Protein AF-A0A7S1WVW5-F1 (afdb_monomer_lite)

Organism: Alexandrium catenella (NCBI:txid2925)

InterPro domains:
  IPR001098 DNA-directed DNA polymerase, family A, palm domain [PF00476] (5-132)
  IPR001098 DNA-directed DNA polymerase, family A, palm domain [SM00482] (1-146)
  IPR002298 DNA polymerase A [PR00868] (5-28)
  IPR002298 DNA polymerase A [PR00868] (35-48)
  IPR002298 DNA polymerase A [PR00868] (59-84)
  IPR002298 DNA polymerase A [PR00868] (102-113)
  IPR002298 DNA polymerase A [PTHR10133] (5-119)
  IPR043502 DNA/RNA polymerase superfamily [SSF56672] (5-135)

Radius of gyration: 17.45 Å; chains: 1; bounding box: 57×40×42 Å

Structure (mmCIF, N/CA/C/O backbone):
data_AF-A0A7S1WVW5-F1
#
_entry.id   AF-A0A7S1WVW5-F1
#
loop_
_atom_site.group_PDB
_atom_site.id
_atom_site.type_symbol
_atom_site.label_atom_id
_atom_site.label_alt_id
_atom_site.label_comp_id
_atom_site.label_asym_id
_atom_site.label_entity_id
_atom_site.label_seq_id
_atom_site.pdbx_PDB_ins_code
_atom_site.Cartn_x
_atom_site.Cartn_y
_atom_site.Cartn_z
_atom_site.occupancy
_atom_site.B_iso_or_equiv
_atom_site.auth_seq_id
_atom_site.auth_comp_id
_atom_site.auth_asym_id
_atom_site.auth_atom_id
_atom_site.pdbx_PDB_model_num
ATOM 1 N N . PRO A 1 1 ? -39.227 26.638 -10.393 1.00 60.81 1 PRO A N 1
ATOM 2 C CA . PRO A 1 1 ? -38.066 25.719 -10.456 1.00 60.81 1 PRO A CA 1
ATOM 3 C C . PRO A 1 1 ? -37.741 25.142 -9.068 1.00 60.81 1 PRO A C 1
ATOM 5 O O . PRO A 1 1 ? -37.435 25.893 -8.147 1.00 60.81 1 PRO A O 1
ATOM 8 N N . SER A 1 2 ? -37.884 23.826 -8.896 1.00 63.19 2 SER A N 1
ATOM 9 C CA . SER A 1 2 ? -37.410 23.108 -7.704 1.00 63.19 2 SER A CA 1
ATOM 10 C C . SER A 1 2 ? -35.880 23.181 -7.612 1.00 63.19 2 SER A C 1
ATOM 12 O O . SER A 1 2 ? -35.240 23.154 -8.663 1.00 63.19 2 SER A O 1
ATOM 14 N N . PRO A 1 3 ? -35.281 23.264 -6.409 1.00 70.31 3 PRO A N 1
ATOM 15 C CA . PRO A 1 3 ? -33.831 23.345 -6.276 1.00 70.31 3 PRO A CA 1
ATOM 16 C C . PRO A 1 3 ? -33.176 22.096 -6.870 1.00 70.31 3 PRO A C 1
ATOM 18 O O . PRO A 1 3 ? -33.519 20.966 -6.511 1.00 70.31 3 PRO A O 1
ATOM 21 N N . GLU A 1 4 ? -32.246 22.313 -7.794 1.00 80.19 4 GLU A N 1
ATOM 22 C CA . GLU A 1 4 ? -31.417 21.256 -8.363 1.00 80.19 4 GLU A CA 1
ATOM 23 C C . GLU A 1 4 ? -30.506 20.684 -7.267 1.00 80.19 4 GLU A C 1
ATOM 25 O O . GLU A 1 4 ? -29.978 21.420 -6.429 1.00 80.19 4 GLU A O 1
ATOM 30 N N . ARG A 1 5 ? -30.344 19.356 -7.239 1.00 81.19 5 ARG A N 1
ATOM 31 C CA . ARG A 1 5 ? -29.445 18.672 -6.301 1.00 81.19 5 ARG A CA 1
ATOM 32 C C . ARG A 1 5 ? -28.274 18.061 -7.053 1.00 81.19 5 ARG A C 1
ATOM 34 O O . ARG A 1 5 ? -28.461 17.440 -8.094 1.00 81.19 5 ARG A O 1
ATOM 41 N N . LEU A 1 6 ? -27.085 18.181 -6.472 1.00 82.88 6 LEU A N 1
ATOM 42 C CA . LEU A 1 6 ? -25.890 17.496 -6.950 1.00 82.88 6 LEU A CA 1
ATOM 43 C C . LEU A 1 6 ? -25.888 16.040 -6.471 1.00 82.88 6 LEU A C 1
ATOM 45 O O . LEU A 1 6 ? -26.133 15.765 -5.296 1.00 82.88 6 LEU A O 1
ATOM 49 N N . VAL A 1 7 ? -25.570 15.120 -7.381 1.00 83.88 7 VAL A N 1
ATOM 50 C CA . VAL A 1 7 ? -25.318 13.705 -7.086 1.00 83.88 7 VAL A CA 1
ATOM 51 C C . VAL A 1 7 ? -23.841 13.426 -7.352 1.00 83.88 7 VAL A C 1
ATOM 53 O O . VAL A 1 7 ? -23.341 13.744 -8.429 1.00 83.88 7 VAL A O 1
ATOM 56 N N . LYS A 1 8 ? -23.141 12.837 -6.375 1.00 80.56 8 LYS A N 1
ATOM 57 C CA . LYS A 1 8 ? -21.731 12.435 -6.486 1.00 80.56 8 LYS A CA 1
ATOM 58 C C . LYS A 1 8 ? -21.631 10.912 -6.495 1.00 80.56 8 LYS A C 1
ATOM 60 O O . LYS A 1 8 ? -22.190 10.262 -5.616 1.00 80.56 8 LYS A O 1
ATOM 65 N N . GLY A 1 9 ? -20.910 10.362 -7.466 1.00 79.31 9 GLY A N 1
ATOM 66 C CA . GLY A 1 9 ? -20.535 8.951 -7.510 1.00 79.31 9 GLY A CA 1
ATOM 67 C C . GLY A 1 9 ? -19.016 8.819 -7.542 1.00 79.31 9 GLY A C 1
ATOM 68 O O . GLY A 1 9 ? -18.378 9.381 -8.426 1.00 79.31 9 GLY A O 1
ATOM 69 N N . ASP A 1 10 ? -18.450 8.080 -6.589 1.00 79.12 10 ASP A N 1
ATOM 70 C CA . ASP A 1 10 ? -17.026 7.744 -6.538 1.00 79.12 10 ASP A CA 1
ATOM 71 C C . ASP A 1 10 ? -16.873 6.217 -6.580 1.00 79.12 10 ASP A C 1
ATOM 73 O O . ASP A 1 10 ? -17.553 5.491 -5.847 1.00 79.12 10 ASP A O 1
ATOM 77 N N . PHE A 1 11 ? -15.966 5.710 -7.415 1.00 75.31 11 PHE A N 1
ATOM 78 C CA . PHE A 1 11 ? -15.650 4.285 -7.410 1.00 75.31 11 PHE A CA 1
ATOM 79 C C . PHE A 1 11 ? -14.827 3.936 -6.170 1.00 75.31 11 PHE A C 1
ATOM 81 O O . PHE A 1 11 ? -13.742 4.469 -5.941 1.00 75.31 11 PHE A O 1
ATOM 88 N N . SER A 1 12 ? -15.338 3.009 -5.363 1.00 78.06 12 SER A N 1
ATOM 89 C CA . SER A 1 12 ? -14.658 2.582 -4.141 1.00 78.06 12 SER A CA 1
ATOM 90 C C . SER A 1 12 ? -13.408 1.758 -4.466 1.00 78.06 12 SER A C 1
ATOM 92 O O . SER A 1 12 ? -13.520 0.641 -4.979 1.00 78.06 12 SER A O 1
ATOM 94 N N . GLN A 1 13 ? -12.234 2.291 -4.104 1.00 82.69 13 GLN A N 1
ATOM 95 C CA . GLN A 1 13 ? -10.928 1.612 -4.179 1.00 82.69 13 GLN A CA 1
ATOM 96 C C . GLN A 1 13 ? -10.574 1.121 -5.593 1.00 82.69 13 GLN A C 1
ATOM 98 O O . GLN A 1 13 ? -10.055 0.014 -5.763 1.00 82.69 13 GLN A O 1
ATOM 103 N N . ILE A 1 14 ? -10.890 1.921 -6.615 1.00 87.81 14 ILE A N 1
ATOM 104 C CA . ILE A 1 14 ? -10.748 1.515 -8.017 1.00 87.81 14 ILE A CA 1
ATOM 105 C C . ILE A 1 14 ? -9.309 1.139 -8.380 1.00 87.81 14 ILE A C 1
ATOM 107 O O . ILE A 1 14 ? -9.105 0.166 -9.096 1.00 87.81 14 ILE A O 1
ATOM 111 N N . GLU A 1 15 ? -8.312 1.826 -7.826 1.00 88.62 15 GLU A N 1
ATOM 112 C CA . GLU A 1 15 ? -6.894 1.571 -8.089 1.00 88.62 15 GLU A CA 1
ATOM 113 C C . GLU A 1 15 ? -6.494 0.158 -7.659 1.00 88.62 15 GLU A C 1
ATOM 115 O O . GLU A 1 15 ? -5.821 -0.560 -8.396 1.00 88.62 15 GLU A O 1
ATOM 120 N N . LEU A 1 16 ? -6.960 -0.277 -6.487 1.00 92.19 16 LEU A N 1
ATOM 121 C CA . LEU A 1 16 ? -6.648 -1.600 -5.950 1.00 92.19 16 LEU A CA 1
ATOM 122 C C . LEU A 1 16 ? -7.423 -2.702 -6.680 1.00 92.19 16 LEU A C 1
ATOM 124 O O . LEU A 1 16 ? -6.903 -3.801 -6.854 1.00 92.19 16 LEU A O 1
ATOM 128 N N . ARG A 1 17 ? -8.636 -2.407 -7.161 1.00 93.44 17 ARG A N 1
ATOM 129 C CA . ARG A 1 17 ? -9.406 -3.332 -8.007 1.00 93.44 17 ARG A CA 1
ATOM 130 C C . ARG A 1 17 ? -8.744 -3.531 -9.367 1.00 93.44 17 ARG A C 1
ATOM 132 O O . ARG A 1 17 ? -8.604 -4.665 -9.811 1.00 93.44 17 ARG A O 1
ATOM 139 N N . VAL A 1 18 ? -8.300 -2.445 -10.000 1.00 91.25 18 VAL A N 1
ATOM 140 C CA . VAL A 1 18 ? -7.544 -2.504 -11.259 1.00 91.25 18 VAL A CA 1
ATOM 141 C C . VAL A 1 18 ? -6.240 -3.264 -11.056 1.00 91.25 18 VAL A C 1
ATOM 143 O O . VAL A 1 18 ? -5.901 -4.104 -11.882 1.00 91.25 18 VAL A O 1
ATOM 146 N N . LEU A 1 19 ? -5.539 -3.026 -9.946 1.00 92.38 19 LEU A N 1
ATOM 147 C CA . LEU A 1 19 ? -4.334 -3.773 -9.612 1.00 92.38 19 LEU A CA 1
ATOM 148 C C . LEU A 1 19 ? -4.610 -5.273 -9.473 1.00 92.38 19 LEU A C 1
ATOM 150 O O . LEU A 1 19 ? -3.877 -6.069 -10.051 1.00 92.38 19 LEU A O 1
ATOM 154 N N . ALA A 1 20 ? -5.652 -5.663 -8.736 1.00 94.75 20 ALA A N 1
ATOM 155 C CA . ALA A 1 20 ? -6.022 -7.067 -8.566 1.00 94.75 20 ALA A CA 1
ATOM 156 C C . ALA A 1 20 ? -6.260 -7.756 -9.921 1.00 94.75 20 AL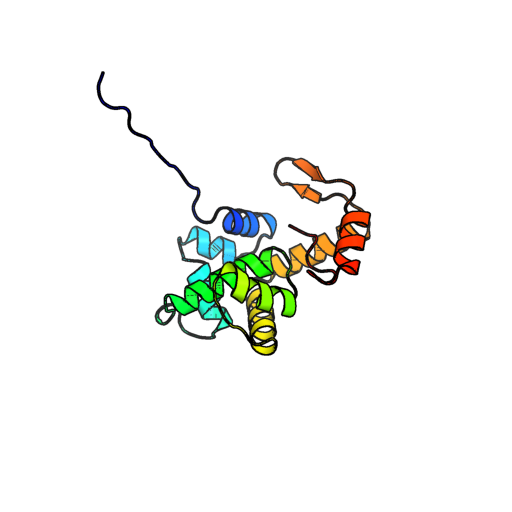A A C 1
ATOM 158 O O . ALA A 1 20 ? -5.815 -8.882 -10.130 1.00 94.75 20 ALA A O 1
ATOM 159 N N . GLU A 1 21 ? -6.905 -7.054 -10.855 1.00 93.19 21 GLU A N 1
ATOM 160 C CA . GLU A 1 21 ? -7.172 -7.558 -12.202 1.00 93.19 21 GLU A CA 1
ATOM 161 C C . GLU A 1 21 ? -5.898 -7.638 -13.060 1.00 93.19 21 GLU A C 1
ATOM 163 O O . GLU A 1 21 ? -5.591 -8.687 -13.616 1.00 93.19 21 GLU A O 1
ATOM 168 N N . VAL A 1 22 ? -5.112 -6.558 -13.126 1.00 91.06 22 VAL A N 1
ATOM 169 C CA . VAL A 1 22 ? -3.889 -6.480 -13.950 1.00 91.06 22 VAL A CA 1
ATOM 170 C C . VAL A 1 22 ? -2.795 -7.430 -13.473 1.00 91.06 22 VAL A C 1
ATOM 172 O O . VAL A 1 22 ? -2.052 -7.981 -14.284 1.00 91.06 22 VAL A O 1
ATOM 175 N N . THR A 1 23 ? -2.667 -7.600 -12.160 1.00 93.50 23 THR A N 1
ATOM 176 C CA . THR A 1 23 ? -1.644 -8.472 -11.567 1.00 93.50 23 THR A CA 1
ATOM 177 C C . THR A 1 23 ? -2.096 -9.923 -11.492 1.00 93.50 23 THR A C 1
ATOM 179 O O . THR A 1 23 ? -1.263 -10.807 -11.305 1.00 93.50 23 THR A O 1
ATOM 182 N N . GLY A 1 24 ? -3.403 -10.173 -11.611 1.00 95.00 24 GLY A N 1
ATOM 183 C CA . GLY A 1 24 ? -3.990 -11.490 -11.412 1.00 95.00 24 GLY A CA 1
ATOM 184 C C . GLY A 1 24 ? -3.846 -12.019 -9.983 1.00 95.00 24 GLY A C 1
ATOM 185 O O . GLY A 1 24 ? -4.002 -13.221 -9.785 1.00 95.00 24 GLY A O 1
ATOM 186 N N . ASP A 1 25 ? -3.541 -11.168 -8.994 1.00 97.88 25 ASP A N 1
ATOM 187 C CA . ASP A 1 25 ? -3.283 -11.607 -7.622 1.00 97.88 25 ASP A CA 1
ATOM 188 C C . ASP A 1 25 ? -4.534 -12.243 -6.994 1.00 97.88 25 ASP A C 1
ATOM 190 O O . ASP A 1 25 ? -5.533 -11.575 -6.713 1.00 97.88 25 ASP A O 1
ATOM 194 N N . GLU A 1 26 ? -4.488 -13.560 -6.786 1.00 97.38 26 GLU A N 1
ATOM 195 C CA . GLU A 1 26 ? -5.643 -14.351 -6.349 1.00 97.38 26 GLU A CA 1
ATOM 196 C C . GLU A 1 26 ? -6.187 -13.895 -4.996 1.00 97.38 26 GLU A C 1
ATOM 198 O O . GLU A 1 26 ? -7.403 -13.896 -4.786 1.00 97.38 26 GLU A O 1
ATOM 203 N N . ARG A 1 27 ? -5.308 -13.456 -4.089 1.00 96.56 27 ARG A N 1
ATOM 204 C CA . ARG A 1 27 ? -5.711 -12.999 -2.762 1.00 96.56 27 ARG A CA 1
ATOM 205 C C . ARG A 1 27 ? -6.442 -11.667 -2.842 1.00 96.56 27 ARG A C 1
ATOM 207 O O . ARG A 1 27 ? -7.509 -11.538 -2.245 1.00 96.56 27 ARG A O 1
ATOM 214 N N . MET A 1 28 ? -5.918 -10.701 -3.599 1.00 96.94 28 MET A N 1
ATOM 215 C CA . MET A 1 28 ? -6.618 -9.431 -3.820 1.00 96.94 28 MET A CA 1
ATOM 216 C C . MET A 1 28 ? -7.968 -9.641 -4.513 1.00 96.94 28 MET A C 1
ATOM 218 O O . MET A 1 28 ? -8.975 -9.074 -4.085 1.00 96.94 28 MET A O 1
ATOM 222 N N . ARG A 1 29 ? -8.011 -10.478 -5.558 1.00 97.06 29 ARG A N 1
ATOM 223 C CA . ARG A 1 29 ? -9.247 -10.784 -6.297 1.00 97.06 29 ARG A CA 1
ATOM 224 C C . ARG A 1 29 ? -10.290 -11.435 -5.393 1.00 97.06 29 ARG A C 1
ATOM 226 O O . ARG A 1 29 ? -11.440 -11.002 -5.395 1.00 97.06 29 ARG A O 1
ATOM 233 N N . SER A 1 30 ? -9.881 -12.411 -4.582 1.00 96.88 30 SER A N 1
ATOM 234 C CA . SER A 1 30 ? -10.767 -13.094 -3.632 1.00 96.88 30 SER A CA 1
ATOM 235 C C . SER A 1 30 ? -11.306 -12.139 -2.569 1.00 96.88 30 SER A C 1
ATOM 237 O O . SER A 1 30 ? -12.511 -12.120 -2.334 1.00 96.88 30 SER A O 1
ATOM 239 N N . ALA A 1 31 ? -10.452 -11.286 -1.995 1.00 95.81 31 ALA A N 1
ATOM 240 C CA . ALA A 1 31 ? -10.872 -10.283 -1.018 1.00 95.81 31 ALA A CA 1
ATOM 241 C C . ALA A 1 31 ? -11.925 -9.327 -1.608 1.00 95.81 31 ALA A C 1
ATOM 243 O O . ALA A 1 31 ? -12.967 -9.091 -0.999 1.00 95.81 31 ALA A O 1
ATOM 244 N N . PHE A 1 32 ? -11.713 -8.828 -2.832 1.00 94.62 32 PHE A N 1
ATOM 245 C CA . PHE A 1 32 ? -12.701 -7.969 -3.488 1.00 94.62 32 PHE A CA 1
ATOM 246 C C . PHE A 1 32 ? -13.992 -8.695 -3.863 1.00 94.62 32 PHE A C 1
ATOM 248 O O . PHE A 1 32 ? -15.059 -8.084 -3.769 1.00 94.62 32 PHE A O 1
ATOM 255 N N . ALA A 1 33 ? -13.915 -9.961 -4.279 1.00 94.75 33 ALA A N 1
ATOM 256 C CA . ALA A 1 33 ? -15.088 -10.778 -4.585 1.00 94.75 33 ALA A CA 1
ATOM 257 C C . ALA A 1 33 ? -15.931 -11.062 -3.330 1.00 94.75 33 ALA A C 1
ATOM 259 O O . ALA A 1 33 ? -17.157 -11.050 -3.401 1.00 94.75 33 ALA A O 1
ATOM 260 N N . ALA A 1 34 ? -15.281 -11.245 -2.179 1.00 96.00 34 ALA A N 1
ATOM 261 C CA . ALA A 1 34 ? -15.925 -11.440 -0.882 1.00 96.00 34 ALA A CA 1
ATOM 262 C C . ALA A 1 34 ? -16.401 -10.130 -0.217 1.00 96.00 34 ALA A C 1
ATOM 264 O O . ALA A 1 34 ? -17.005 -10.167 0.853 1.00 96.00 34 ALA A O 1
ATOM 265 N N . GLY A 1 35 ? -16.148 -8.966 -0.830 1.00 94.38 35 GLY A N 1
ATOM 266 C CA . GLY A 1 35 ? -16.493 -7.664 -0.251 1.00 94.38 35 GLY A CA 1
ATOM 267 C C . GLY A 1 35 ? -15.653 -7.292 0.977 1.00 94.38 35 GLY A C 1
ATOM 268 O O . GLY A 1 35 ? -16.076 -6.466 1.785 1.00 94.38 35 GLY A O 1
ATOM 269 N N . GLU A 1 36 ? -14.475 -7.895 1.132 1.00 94.19 36 GLU A N 1
ATOM 270 C CA . GLU A 1 36 ? -13.574 -7.639 2.250 1.00 94.19 36 GLU A CA 1
ATOM 271 C C . GLU A 1 36 ? -12.856 -6.290 2.123 1.00 94.19 36 GLU A C 1
ATOM 273 O O . GLU A 1 36 ? -12.573 -5.782 1.034 1.00 94.19 36 GLU A O 1
ATOM 278 N N . ASP A 1 37 ? -12.492 -5.715 3.270 1.00 94.81 37 ASP A N 1
ATOM 279 C CA . ASP A 1 37 ? -11.660 -4.518 3.316 1.00 94.81 37 ASP A CA 1
ATOM 280 C C . ASP A 1 37 ? -10.185 -4.882 3.117 1.00 94.81 37 ASP A C 1
ATOM 282 O O . ASP A 1 37 ? -9.494 -5.293 4.056 1.00 94.81 37 ASP A O 1
ATOM 286 N N . LEU A 1 38 ? -9.682 -4.663 1.900 1.00 95.50 38 LEU A N 1
ATOM 287 C CA . LEU A 1 38 ? -8.295 -4.968 1.554 1.00 95.50 38 LEU A CA 1
ATOM 288 C C . LEU A 1 38 ? -7.275 -4.224 2.434 1.00 95.50 38 LEU A C 1
ATOM 290 O O . LEU A 1 38 ? -6.206 -4.760 2.706 1.00 95.50 38 LEU A O 1
ATO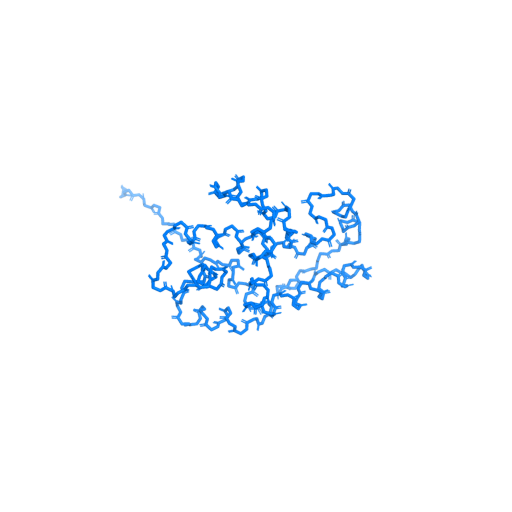M 294 N N . HIS A 1 39 ? -7.574 -3.018 2.935 1.00 96.88 39 HIS A N 1
ATOM 295 C CA . HIS A 1 39 ? -6.656 -2.339 3.861 1.00 96.88 39 HIS A CA 1
ATOM 296 C C . HIS A 1 39 ? -6.604 -3.049 5.210 1.00 96.88 39 HIS A C 1
ATOM 298 O O . HIS A 1 39 ? -5.536 -3.161 5.804 1.00 96.88 39 HIS A O 1
ATOM 304 N N . ARG A 1 40 ? -7.746 -3.546 5.694 1.00 97.25 40 ARG A N 1
ATOM 305 C CA . ARG A 1 40 ? -7.809 -4.311 6.942 1.00 97.25 40 ARG A CA 1
ATOM 306 C C . ARG A 1 40 ? -7.054 -5.633 6.803 1.00 97.25 40 ARG A C 1
ATOM 308 O O . ARG A 1 40 ? -6.281 -5.984 7.688 1.00 97.25 40 ARG A O 1
ATOM 315 N N . LEU A 1 41 ? -7.215 -6.306 5.665 1.00 96.50 41 LEU A N 1
ATOM 316 C CA . LEU A 1 41 ? -6.491 -7.533 5.339 1.00 96.50 41 LEU A CA 1
ATOM 317 C C . LEU A 1 41 ? -4.979 -7.294 5.217 1.00 96.50 41 LEU A C 1
ATOM 319 O O . LEU A 1 41 ? -4.200 -8.046 5.802 1.00 96.50 41 LEU A O 1
ATOM 323 N N . THR A 1 42 ? -4.553 -6.223 4.535 1.00 97.56 42 THR A N 1
ATOM 324 C CA . THR A 1 42 ? -3.135 -5.834 4.493 1.00 97.56 42 THR A CA 1
ATOM 325 C C . THR A 1 42 ? -2.614 -5.548 5.901 1.00 97.56 42 THR A C 1
ATOM 327 O O . THR A 1 42 ? -1.552 -6.046 6.252 1.00 97.56 42 THR A O 1
ATOM 330 N N . ALA A 1 43 ? -3.345 -4.784 6.723 1.00 98.06 43 ALA A N 1
ATOM 331 C CA . ALA A 1 43 ? -2.933 -4.452 8.089 1.00 98.06 43 ALA A CA 1
ATOM 332 C C . ALA A 1 43 ? -2.714 -5.708 8.944 1.00 98.06 43 ALA A C 1
ATOM 334 O O . ALA A 1 43 ? -1.674 -5.846 9.585 1.00 98.06 43 ALA A O 1
ATOM 335 N N . ALA A 1 44 ? -3.669 -6.641 8.903 1.00 97.75 44 ALA A N 1
ATOM 336 C CA . ALA A 1 44 ? -3.579 -7.926 9.587 1.00 97.75 44 ALA A CA 1
ATOM 337 C C . ALA A 1 44 ? -2.319 -8.699 9.168 1.00 97.75 44 ALA A C 1
ATOM 339 O O . ALA A 1 44 ? -1.565 -9.174 10.017 1.00 97.75 44 ALA A O 1
ATOM 340 N N . ALA A 1 45 ? -2.039 -8.756 7.863 1.00 95.81 45 ALA A N 1
ATOM 341 C CA . ALA A 1 45 ? -0.884 -9.469 7.332 1.00 95.81 45 ALA A CA 1
ATOM 342 C C . ALA A 1 45 ? 0.458 -8.805 7.691 1.00 95.81 45 ALA A C 1
ATOM 344 O O . ALA A 1 45 ? 1.386 -9.485 8.129 1.00 95.81 45 ALA A O 1
ATOM 345 N N . ILE A 1 46 ? 0.575 -7.479 7.551 1.00 96.31 46 ILE A N 1
ATOM 346 C CA . ILE A 1 46 ? 1.838 -6.776 7.826 1.00 96.31 46 ILE A CA 1
ATOM 347 C C . ILE A 1 46 ? 2.141 -6.663 9.318 1.00 96.31 46 ILE A C 1
ATOM 349 O O . ILE A 1 46 ? 3.313 -6.566 9.667 1.00 96.31 46 ILE A O 1
ATOM 353 N N . LEU A 1 47 ? 1.133 -6.692 10.193 1.00 96.31 47 LEU A N 1
ATOM 354 C CA . LEU A 1 47 ? 1.319 -6.639 11.647 1.00 96.31 47 LEU A CA 1
ATOM 355 C C . LEU A 1 47 ? 1.328 -8.034 12.289 1.00 96.31 47 LEU A C 1
ATOM 357 O O . LEU A 1 47 ? 1.869 -8.191 13.378 1.00 96.31 47 LEU A O 1
ATOM 361 N N . GLY A 1 48 ? 0.825 -9.059 11.595 1.00 95.62 48 GLY A N 1
ATOM 362 C CA . GLY A 1 48 ? 0.748 -10.426 12.115 1.00 95.62 48 GLY A CA 1
ATOM 363 C C . GLY A 1 48 ? -0.338 -10.597 13.178 1.00 95.62 48 GLY A C 1
ATOM 364 O O . GLY A 1 48 ? -0.145 -11.356 14.122 1.00 95.62 48 GLY A O 1
ATOM 365 N N . LEU A 1 49 ? -1.455 -9.880 13.038 1.00 96.12 49 LEU A N 1
ATOM 366 C CA . LEU A 1 49 ? -2.573 -9.892 13.986 1.00 96.12 49 LEU A CA 1
ATOM 367 C C . LEU A 1 49 ? -3.885 -10.310 13.306 1.00 96.12 49 LEU A C 1
ATOM 369 O O . LEU A 1 49 ? -4.030 -10.119 12.095 1.00 96.12 49 LEU A O 1
ATOM 373 N N . PRO A 1 50 ? -4.856 -10.875 14.045 1.00 95.12 50 PRO A N 1
ATOM 374 C CA . PRO A 1 50 ? -6.157 -11.225 13.487 1.00 95.12 50 PRO A CA 1
ATOM 375 C C . PRO A 1 50 ? -6.876 -10.007 12.899 1.00 95.12 50 PRO A C 1
ATOM 377 O O . PRO A 1 50 ? -6.875 -8.928 13.489 1.00 95.12 50 PRO A O 1
ATOM 380 N N . SER A 1 51 ? -7.593 -10.177 11.782 1.00 91.94 51 SER A N 1
ATOM 381 C CA . SER A 1 51 ? -8.355 -9.082 11.155 1.00 91.94 51 SER A CA 1
ATOM 382 C C . SER A 1 51 ? -9.343 -8.404 12.112 1.00 91.94 51 SER A C 1
ATOM 384 O O . SER A 1 51 ? -9.630 -7.218 11.959 1.00 91.94 51 SER A O 1
ATOM 386 N N . ALA A 1 52 ? -9.860 -9.114 13.118 1.00 94.06 52 ALA A N 1
ATOM 387 C CA . ALA A 1 52 ? -10.734 -8.546 14.144 1.00 94.06 52 ALA A CA 1
ATOM 388 C C . ALA A 1 52 ? -10.028 -7.486 15.016 1.00 94.06 52 ALA A C 1
ATOM 390 O O . ALA A 1 52 ? -10.657 -6.506 15.398 1.00 94.06 52 ALA A O 1
ATOM 391 N N . GLU A 1 53 ? -8.719 -7.615 15.231 1.00 96.88 53 GLU A N 1
ATOM 392 C CA . GLU A 1 53 ? -7.902 -6.736 16.082 1.00 96.88 53 GLU A CA 1
ATOM 393 C C . GLU A 1 53 ? -7.310 -5.534 15.324 1.00 96.88 53 GLU A C 1
ATOM 395 O O . GLU A 1 53 ? -6.623 -4.684 15.891 1.00 96.88 53 GLU A O 1
ATOM 400 N N . VAL A 1 54 ? -7.583 -5.416 14.022 1.00 97.94 54 VAL A N 1
ATOM 401 C CA . VAL A 1 54 ? -7.136 -4.268 13.227 1.00 97.94 54 VAL A CA 1
ATOM 402 C C . VAL A 1 54 ? -7.861 -2.996 13.686 1.00 97.94 54 VAL A C 1
ATOM 404 O O . VAL A 1 54 ? -9.073 -2.839 13.492 1.00 97.94 54 VAL A O 1
ATOM 407 N N . SER A 1 55 ? -7.109 -2.057 14.257 1.00 98.00 55 SER A N 1
ATOM 408 C CA . SER A 1 55 ? -7.603 -0.732 14.622 1.00 98.00 55 SER A CA 1
ATOM 409 C C . SER A 1 55 ? -7.697 0.195 13.402 1.00 98.00 55 SER A C 1
ATOM 411 O O . SER A 1 55 ? -7.311 -0.148 12.277 1.00 98.00 55 SER A O 1
ATOM 413 N N . LYS A 1 56 ? -8.210 1.410 13.614 1.00 97.25 56 LYS A N 1
ATOM 414 C CA . LYS A 1 56 ? -8.260 2.442 12.572 1.00 97.25 56 LYS A CA 1
ATOM 415 C C . LYS A 1 56 ? -6.853 2.901 12.172 1.00 97.25 56 LYS A C 1
ATOM 417 O O . LYS A 1 56 ? -6.607 3.152 10.994 1.00 97.25 56 LYS A O 1
ATOM 422 N N . GLU A 1 57 ? -5.936 2.955 13.127 1.00 97.25 57 GLU A N 1
ATOM 423 C CA . GLU A 1 57 ? -4.531 3.329 12.957 1.00 97.25 57 GLU A CA 1
ATOM 424 C C . GLU A 1 57 ? -3.790 2.253 12.155 1.00 97.25 57 GLU A C 1
ATOM 426 O O . GLU A 1 57 ? -3.132 2.566 11.164 1.00 97.25 57 GLU A O 1
ATOM 431 N N . HIS A 1 58 ? -4.002 0.972 12.483 1.00 97.81 58 HIS A N 1
ATOM 432 C CA . HIS A 1 58 ? -3.482 -0.155 11.699 1.00 97.81 58 HIS A CA 1
ATOM 433 C C . HIS A 1 58 ? -3.969 -0.099 10.244 1.00 97.81 58 HIS A C 1
ATOM 435 O O . HIS A 1 58 ? -3.206 -0.300 9.297 1.00 97.81 58 HIS A O 1
ATOM 441 N N . ARG A 1 59 ? -5.249 0.233 10.049 1.00 97.31 59 ARG A N 1
ATOM 442 C CA . ARG A 1 59 ? -5.824 0.417 8.716 1.00 97.31 59 ARG A CA 1
ATOM 443 C C . ARG A 1 59 ? -5.203 1.607 7.975 1.00 97.31 59 ARG A C 1
ATOM 445 O O . ARG A 1 59 ? -4.993 1.510 6.771 1.00 97.31 59 ARG A O 1
ATOM 452 N N . GLN A 1 60 ? -4.910 2.714 8.658 1.00 96.88 60 GLN A N 1
ATOM 453 C CA . GLN A 1 60 ? -4.255 3.891 8.072 1.00 96.88 60 GLN A CA 1
ATOM 454 C C . GLN A 1 60 ? -2.826 3.566 7.608 1.00 96.88 60 GLN A C 1
ATOM 456 O O . GLN A 1 60 ? -2.476 3.896 6.474 1.00 96.88 60 GLN A O 1
ATOM 461 N N . LEU A 1 61 ? -2.048 2.838 8.418 1.00 97.19 61 LEU A N 1
ATOM 462 C CA . LEU A 1 61 ? -0.748 2.290 8.017 1.00 97.19 61 LEU A CA 1
ATOM 463 C C . LEU A 1 61 ? -0.879 1.447 6.740 1.00 97.19 61 LEU A C 1
ATOM 465 O O . LEU A 1 61 ? -0.148 1.651 5.774 1.00 97.19 61 LEU A O 1
ATOM 469 N N . ALA A 1 62 ? -1.857 0.544 6.685 1.00 97.31 62 ALA A N 1
ATOM 470 C CA . ALA A 1 62 ? -2.076 -0.283 5.503 1.00 97.31 62 ALA A CA 1
ATOM 471 C C . ALA A 1 62 ? -2.508 0.503 4.254 1.00 97.31 62 ALA A C 1
ATOM 473 O O . ALA A 1 62 ? -2.252 0.050 3.138 1.00 97.31 62 ALA A O 1
ATOM 474 N N . LYS A 1 63 ? -3.135 1.680 4.393 1.00 97.06 63 LYS A N 1
ATOM 475 C CA . LYS A 1 63 ? -3.365 2.587 3.253 1.00 97.06 63 LYS A CA 1
ATOM 476 C C . LYS A 1 63 ? -2.038 3.116 2.718 1.00 97.06 63 LYS A C 1
ATOM 478 O O . LYS A 1 63 ? -1.814 3.015 1.515 1.00 97.06 63 LYS A O 1
ATOM 483 N N . ALA A 1 64 ? -1.156 3.596 3.596 1.00 96.44 64 ALA A N 1
ATOM 484 C CA . ALA A 1 64 ? 0.178 4.049 3.207 1.00 96.44 64 ALA A CA 1
ATOM 485 C C . ALA A 1 64 ? 0.977 2.935 2.514 1.00 96.44 64 ALA A C 1
ATOM 487 O O . ALA A 1 64 ? 1.531 3.155 1.442 1.00 96.44 64 ALA A O 1
ATOM 488 N N . VAL A 1 65 ? 0.959 1.722 3.076 1.00 97.06 65 VAL A N 1
ATOM 489 C CA . VAL A 1 65 ? 1.630 0.545 2.503 1.00 97.06 65 VAL A CA 1
ATOM 490 C C . VAL A 1 65 ? 1.042 0.165 1.147 1.00 97.06 65 VAL A C 1
ATOM 492 O O . VAL A 1 65 ? 1.800 0.037 0.188 1.00 97.06 65 VAL A O 1
ATOM 495 N N . ASN A 1 66 ? -0.285 0.025 1.033 1.00 96.00 66 ASN A N 1
ATOM 496 C CA . ASN A 1 66 ? -0.924 -0.317 -0.238 1.00 96.00 66 ASN A CA 1
ATOM 497 C C . ASN A 1 66 ? -0.566 0.720 -1.308 1.00 96.00 66 ASN A C 1
ATOM 499 O O . ASN A 1 66 ? -0.004 0.364 -2.334 1.00 96.00 66 ASN A O 1
ATOM 503 N N . PHE A 1 67 ? -0.826 2.007 -1.078 1.00 93.38 67 PHE A N 1
ATOM 504 C CA . PHE A 1 67 ? -0.607 3.006 -2.125 1.00 93.38 67 PHE A CA 1
ATOM 505 C C . PHE A 1 67 ? 0.878 3.276 -2.394 1.00 93.38 67 PHE A C 1
ATOM 507 O O . PHE A 1 67 ? 1.253 3.442 -3.547 1.00 93.38 67 PHE A O 1
ATOM 514 N N . GLY A 1 68 ? 1.749 3.233 -1.386 1.00 92.31 68 GLY A N 1
ATOM 515 C CA . GLY A 1 68 ? 3.187 3.405 -1.598 1.00 92.31 68 GLY A CA 1
ATOM 516 C C . GLY A 1 68 ? 3.799 2.261 -2.410 1.00 92.31 68 GLY A C 1
ATOM 517 O O . GLY A 1 68 ? 4.510 2.483 -3.392 1.00 92.31 68 GLY A O 1
ATOM 518 N N . LEU A 1 69 ? 3.499 1.014 -2.038 1.00 93.06 69 LEU A N 1
ATOM 519 C CA . LEU A 1 69 ? 4.142 -0.153 -2.646 1.00 93.06 69 LEU A CA 1
ATOM 520 C C . LEU A 1 69 ? 3.542 -0.555 -3.986 1.00 93.06 69 LEU A C 1
ATOM 522 O O . LEU A 1 69 ? 4.276 -1.058 -4.838 1.00 93.06 69 LEU A O 1
ATOM 526 N N . VAL A 1 70 ? 2.251 -0.304 -4.211 1.00 88.19 70 VAL A N 1
ATOM 527 C CA . VAL A 1 70 ? 1.613 -0.524 -5.518 1.00 88.19 70 VAL A CA 1
ATOM 528 C C . VAL A 1 70 ? 2.287 0.306 -6.604 1.00 88.19 70 VAL A C 1
ATOM 530 O O . VAL A 1 70 ? 2.531 -0.208 -7.695 1.00 88.19 70 VAL A O 1
ATOM 533 N N . PHE A 1 71 ? 2.705 1.525 -6.267 1.00 83.06 71 PHE A N 1
ATOM 534 C CA . PHE A 1 71 ? 3.462 2.407 -7.154 1.00 83.06 71 PHE A CA 1
ATOM 535 C C . PHE A 1 71 ? 4.987 2.209 -7.070 1.00 83.06 71 PHE A C 1
ATOM 537 O O . PHE A 1 71 ? 5.764 3.034 -7.540 1.00 83.06 71 PHE A O 1
ATOM 544 N N . GLY A 1 72 ? 5.438 1.087 -6.503 1.00 84.75 72 GLY A N 1
ATOM 545 C CA . GLY A 1 72 ? 6.822 0.630 -6.617 1.00 84.75 72 GLY A CA 1
ATOM 546 C C . GLY A 1 72 ? 7.826 1.338 -5.707 1.00 84.75 72 GLY A C 1
ATOM 547 O O . GLY A 1 72 ? 9.022 1.310 -5.998 1.00 84.75 72 GLY A O 1
ATOM 548 N N . GLN A 1 73 ? 7.391 1.957 -4.607 1.00 87.62 73 GLN A N 1
ATOM 549 C CA . GLN A 1 73 ? 8.323 2.591 -3.674 1.00 87.62 73 GLN A CA 1
ATOM 550 C C . GLN A 1 73 ? 9.307 1.587 -3.043 1.00 87.62 73 GLN A C 1
ATOM 552 O O . GLN A 1 73 ? 8.986 0.431 -2.735 1.00 87.62 73 GLN A O 1
ATOM 557 N N . SER A 1 74 ? 10.536 2.059 -2.821 1.00 92.50 74 SER A N 1
ATOM 558 C CA . SER A 1 74 ? 11.516 1.383 -1.966 1.00 92.50 74 SER A CA 1
ATOM 559 C C . SER A 1 74 ? 11.092 1.480 -0.493 1.00 92.50 74 SER A C 1
ATOM 561 O O . SER A 1 74 ? 10.155 2.201 -0.163 1.00 92.50 74 SER A O 1
ATOM 563 N N . ALA A 1 75 ? 11.782 0.793 0.423 1.00 94.31 75 ALA A N 1
ATOM 564 C CA . ALA A 1 75 ? 11.481 0.918 1.855 1.00 94.31 75 ALA A CA 1
ATOM 565 C C . ALA A 1 75 ? 11.670 2.360 2.371 1.00 94.31 75 ALA A C 1
ATOM 567 O O . ALA A 1 75 ? 10.806 2.873 3.073 1.00 94.31 75 ALA A O 1
ATOM 568 N N . ALA A 1 76 ? 12.743 3.040 1.954 1.00 94.25 76 ALA A N 1
ATOM 569 C CA . ALA A 1 76 ? 12.968 4.446 2.295 1.00 94.25 76 ALA A CA 1
ATOM 570 C C . ALA A 1 76 ? 11.904 5.370 1.672 1.00 94.25 76 ALA A C 1
ATOM 572 O O . ALA A 1 76 ? 11.423 6.296 2.323 1.00 94.25 76 ALA A O 1
ATOM 573 N N . GLY A 1 77 ? 11.490 5.084 0.431 1.00 93.50 77 GLY A N 1
ATOM 574 C CA . GLY A 1 77 ? 10.390 5.799 -0.219 1.00 93.50 77 GLY A CA 1
ATOM 575 C C . GLY A 1 77 ? 9.066 5.618 0.526 1.00 93.50 77 GLY A C 1
ATOM 576 O O . GLY A 1 77 ? 8.374 6.600 0.777 1.00 93.50 77 GLY A O 1
ATOM 577 N N . LEU A 1 78 ? 8.760 4.386 0.946 1.00 95.06 78 LEU A N 1
ATOM 578 C CA . LEU A 1 78 ? 7.572 4.064 1.735 1.00 95.06 78 LEU A CA 1
ATOM 579 C C . LEU A 1 78 ? 7.575 4.794 3.079 1.00 95.06 78 LEU A C 1
ATOM 581 O O . LEU A 1 78 ? 6.556 5.370 3.442 1.00 95.06 78 LEU A O 1
ATOM 585 N N . GLN A 1 79 ? 8.701 4.796 3.793 1.00 96.94 79 GLN A N 1
ATOM 586 C CA . GLN A 1 79 ? 8.854 5.534 5.047 1.00 96.94 79 GLN A CA 1
ATOM 587 C C . GLN A 1 79 ? 8.503 7.018 4.860 1.00 96.94 79 GLN A C 1
ATOM 589 O O . GLN A 1 79 ? 7.646 7.554 5.562 1.00 96.94 79 GLN A O 1
ATOM 594 N N . HIS A 1 80 ? 9.124 7.673 3.876 1.00 95.12 80 HIS A N 1
ATOM 595 C CA . HIS A 1 80 ? 8.874 9.088 3.611 1.00 95.12 80 HIS A CA 1
ATOM 596 C C . HIS A 1 80 ? 7.416 9.348 3.200 1.00 95.12 80 HIS A C 1
ATOM 598 O O . HIS A 1 80 ? 6.774 10.272 3.700 1.00 95.12 80 HIS A O 1
ATOM 604 N N . TYR A 1 81 ? 6.871 8.509 2.318 1.00 93.19 81 TYR A N 1
ATOM 605 C CA . TYR A 1 81 ? 5.502 8.623 1.823 1.00 93.19 81 TYR A CA 1
ATOM 606 C C . TYR A 1 81 ? 4.452 8.421 2.920 1.00 93.19 81 TYR A C 1
ATOM 608 O O . TYR A 1 81 ? 3.476 9.173 2.978 1.00 93.19 81 TYR A O 1
ATOM 616 N N . ALA A 1 82 ? 4.653 7.436 3.800 1.00 96.44 82 ALA A N 1
ATOM 617 C CA . ALA A 1 82 ? 3.762 7.150 4.917 1.00 96.44 82 ALA A CA 1
ATOM 618 C C . ALA A 1 82 ? 3.633 8.362 5.847 1.00 96.44 82 ALA A C 1
ATOM 620 O O . ALA A 1 82 ? 2.513 8.767 6.176 1.00 96.44 82 ALA A O 1
ATOM 621 N N . GLN A 1 83 ? 4.755 9.010 6.164 1.00 96.81 83 GLN A N 1
ATOM 622 C CA . GLN A 1 83 ? 4.747 10.216 6.978 1.00 96.81 83 GLN A CA 1
ATOM 623 C C . GLN A 1 83 ? 4.100 11.392 6.237 1.00 96.81 83 GLN A C 1
ATOM 625 O O . GLN A 1 83 ? 3.174 12.014 6.754 1.00 96.81 83 GLN A O 1
ATOM 630 N N . ALA A 1 84 ? 4.538 11.677 5.008 1.00 95.25 84 ALA A N 1
ATOM 631 C CA . ALA A 1 84 ? 4.102 12.860 4.266 1.00 95.25 84 ALA A CA 1
ATOM 632 C C . ALA A 1 84 ? 2.619 12.823 3.855 1.00 95.25 84 ALA A C 1
ATOM 634 O O . ALA A 1 84 ? 1.955 13.857 3.857 1.00 95.25 84 ALA A O 1
ATOM 635 N N . SER A 1 85 ? 2.094 11.648 3.493 1.00 93.94 85 SER A N 1
ATOM 636 C CA . SER A 1 85 ? 0.734 11.513 2.942 1.00 93.94 85 SER A CA 1
ATOM 637 C C . SER A 1 85 ? -0.297 11.012 3.952 1.00 93.94 85 SER A C 1
ATOM 639 O O . SER A 1 85 ? -1.490 11.261 3.777 1.00 93.94 85 SER A O 1
ATOM 641 N N . TYR A 1 86 ? 0.133 10.292 4.993 1.00 94.44 86 TYR A N 1
ATOM 642 C CA . TYR A 1 86 ? -0.778 9.654 5.951 1.00 94.44 86 TYR A CA 1
ATOM 643 C C . TYR A 1 86 ? -0.495 10.010 7.411 1.00 94.44 86 TYR A C 1
ATOM 645 O O . TYR A 1 86 ? -1.309 9.627 8.255 1.00 94.44 86 TYR A O 1
ATOM 653 N N . GLY A 1 87 ? 0.596 10.730 7.705 1.00 96.44 87 GLY A N 1
ATOM 654 C CA . GLY A 1 87 ? 1.025 11.041 9.072 1.00 96.44 87 GLY A CA 1
ATOM 655 C C . GLY A 1 87 ? 1.427 9.800 9.869 1.00 96.44 87 GLY A C 1
ATOM 656 O O . GLY A 1 87 ? 1.235 9.771 11.081 1.00 96.44 87 GLY A O 1
ATOM 657 N N . VAL A 1 88 ? 1.888 8.751 9.182 1.00 97.12 88 VAL A N 1
ATOM 658 C CA . VAL A 1 88 ? 2.289 7.482 9.795 1.00 97.12 88 VAL A CA 1
ATOM 659 C C . VAL A 1 88 ? 3.806 7.439 9.877 1.00 97.12 88 VAL A C 1
ATOM 661 O O . VAL A 1 88 ? 4.474 7.371 8.844 1.00 97.12 88 VAL A O 1
ATOM 664 N N . ASP A 1 89 ? 4.321 7.436 11.103 1.00 96.44 89 ASP A N 1
ATOM 665 C CA . ASP A 1 89 ? 5.748 7.284 11.352 1.00 96.44 89 ASP A CA 1
ATOM 666 C C . ASP A 1 89 ? 6.140 5.807 11.237 1.00 96.44 89 ASP A C 1
ATOM 668 O O . ASP A 1 89 ? 5.489 4.922 11.797 1.00 96.44 89 ASP A O 1
ATOM 672 N N . LEU A 1 90 ? 7.186 5.551 10.462 1.00 95.12 90 LEU A N 1
ATOM 673 C CA . LEU A 1 90 ? 7.785 4.240 10.269 1.00 95.12 90 LEU A CA 1
ATOM 674 C C . LEU A 1 90 ? 9.292 4.422 10.351 1.00 95.12 90 LEU A C 1
ATOM 676 O O . LEU A 1 90 ? 9.869 5.239 9.631 1.00 95.12 90 LEU A O 1
ATOM 680 N N . SER A 1 91 ? 9.960 3.606 11.153 1.00 97.75 91 SER A N 1
ATOM 681 C CA . SER A 1 91 ? 11.394 3.409 10.987 1.00 97.75 91 SER A CA 1
ATOM 682 C C . SER A 1 91 ? 11.683 2.738 9.639 1.00 97.75 91 SER A C 1
ATOM 684 O O . SER A 1 91 ? 10.830 2.079 9.032 1.00 97.75 91 SER A O 1
ATOM 686 N N . LEU A 1 92 ? 12.920 2.876 9.157 1.00 97.25 92 LEU A N 1
ATOM 687 C CA . LEU A 1 92 ? 13.337 2.224 7.917 1.00 97.25 92 LEU A CA 1
ATOM 688 C C . LEU A 1 92 ? 13.193 0.694 8.004 1.00 97.25 92 LEU A C 1
ATOM 690 O O . LEU A 1 92 ? 12.779 0.061 7.032 1.00 97.25 92 LEU A O 1
ATOM 694 N N . ASP A 1 93 ? 13.488 0.109 9.166 1.00 97.94 93 ASP A N 1
ATOM 695 C CA . ASP A 1 93 ? 13.364 -1.330 9.404 1.00 97.94 93 ASP A CA 1
ATOM 696 C C . ASP A 1 93 ? 11.901 -1.783 9.368 1.00 97.94 93 ASP A C 1
ATOM 698 O O . ASP A 1 93 ? 11.574 -2.773 8.708 1.00 97.94 93 ASP A O 1
ATOM 702 N N . GLU A 1 94 ? 10.987 -1.029 9.984 1.00 97.69 94 GLU A N 1
ATOM 703 C CA . GLU A 1 94 ? 9.549 -1.308 9.900 1.00 97.69 94 GLU A CA 1
ATOM 704 C C . GLU A 1 94 ? 9.041 -1.198 8.462 1.00 97.69 94 GLU A C 1
ATOM 706 O O . GLU A 1 94 ? 8.295 -2.067 8.007 1.00 97.69 94 GLU A O 1
ATOM 711 N N . ALA A 1 95 ? 9.493 -0.195 7.703 1.00 97.50 95 ALA A N 1
ATOM 712 C CA . ALA A 1 95 ? 9.150 -0.065 6.291 1.00 97.50 95 ALA A CA 1
ATOM 713 C C . ALA A 1 95 ? 9.676 -1.252 5.459 1.00 97.50 95 ALA A C 1
ATOM 715 O O . ALA A 1 95 ? 8.977 -1.741 4.566 1.00 97.50 95 ALA A O 1
ATOM 716 N N . GLN A 1 96 ? 10.873 -1.774 5.760 1.00 97.69 96 GLN A N 1
ATOM 717 C CA . GLN A 1 96 ? 11.393 -2.988 5.118 1.00 97.69 96 GLN A CA 1
ATOM 718 C C . GLN A 1 96 ? 10.563 -4.229 5.460 1.00 97.69 96 GLN A C 1
ATOM 720 O O . GLN A 1 96 ? 10.247 -5.023 4.568 1.00 97.69 96 GLN A O 1
ATOM 725 N N . VAL A 1 97 ? 10.191 -4.399 6.732 1.00 97.75 97 VAL A N 1
ATOM 726 C CA . VAL A 1 97 ? 9.342 -5.508 7.189 1.00 97.75 97 VAL A CA 1
ATOM 727 C C . VAL A 1 97 ? 7.964 -5.436 6.534 1.00 97.75 97 VAL A C 1
ATOM 729 O O . VAL A 1 97 ? 7.513 -6.436 5.973 1.00 97.75 97 VAL A O 1
ATOM 732 N N . ALA A 1 98 ? 7.326 -4.264 6.540 1.00 97.69 98 ALA A N 1
ATOM 733 C CA . ALA A 1 98 ? 6.031 -4.037 5.909 1.00 97.69 98 ALA A CA 1
ATOM 734 C C . ALA A 1 98 ? 6.085 -4.337 4.408 1.00 97.69 98 ALA A C 1
ATOM 736 O O . ALA A 1 98 ? 5.229 -5.052 3.889 1.00 97.69 98 ALA A O 1
ATOM 737 N N . ARG A 1 99 ? 7.134 -3.870 3.718 1.00 97.19 99 ARG A N 1
ATOM 738 C CA . ARG A 1 99 ? 7.343 -4.147 2.294 1.00 97.19 99 ARG A CA 1
ATOM 739 C C . ARG A 1 99 ? 7.496 -5.634 2.005 1.00 97.19 99 ARG A C 1
ATOM 741 O O . ARG A 1 99 ? 6.890 -6.131 1.060 1.00 97.19 99 ARG A O 1
ATOM 748 N N . ARG A 1 100 ? 8.288 -6.350 2.804 1.00 97.62 100 ARG A N 1
ATOM 749 C CA . ARG A 1 100 ? 8.457 -7.800 2.656 1.00 97.62 100 ARG A CA 1
ATOM 750 C C . ARG A 1 100 ? 7.127 -8.532 2.854 1.00 97.62 100 ARG A C 1
ATOM 752 O O . ARG A 1 100 ? 6.697 -9.237 1.947 1.00 97.62 100 ARG A O 1
ATOM 759 N N . ARG A 1 101 ? 6.444 -8.290 3.980 1.00 98.12 101 ARG A N 1
ATOM 760 C CA . ARG A 1 101 ? 5.154 -8.924 4.302 1.00 98.12 101 ARG A CA 1
ATOM 761 C C . ARG A 1 101 ? 4.080 -8.612 3.261 1.00 98.12 101 ARG A C 1
ATOM 763 O O . ARG A 1 101 ? 3.293 -9.487 2.917 1.00 98.12 101 ARG A O 1
ATOM 770 N N . PHE A 1 102 ? 4.060 -7.397 2.711 1.00 97.88 102 PHE A N 1
ATOM 771 C CA . PHE A 1 102 ? 3.145 -7.024 1.632 1.00 97.88 102 PHE A CA 1
ATOM 772 C C . PHE A 1 102 ? 3.336 -7.900 0.386 1.00 97.88 102 PHE A C 1
ATOM 774 O O . PHE A 1 102 ? 2.369 -8.464 -0.116 1.00 97.88 102 PHE A O 1
ATOM 781 N N . PHE A 1 103 ? 4.572 -8.064 -0.095 1.00 96.88 103 PHE A N 1
ATOM 782 C CA . PHE A 1 103 ? 4.838 -8.873 -1.290 1.00 96.88 103 PHE A CA 1
ATOM 783 C C . PHE A 1 103 ? 4.743 -10.385 -1.044 1.00 96.88 103 PHE A C 1
ATOM 785 O O . PHE A 1 103 ? 4.446 -11.124 -1.977 1.00 96.88 103 PHE A O 1
ATOM 792 N N . GLU A 1 104 ? 4.943 -10.846 0.193 1.00 97.25 104 GLU A N 1
ATOM 793 C CA . GLU A 1 104 ? 4.600 -12.217 0.608 1.00 97.25 104 GLU A CA 1
ATOM 794 C C . GLU A 1 104 ? 3.080 -12.442 0.595 1.00 97.25 104 GLU A C 1
ATOM 796 O O . GLU A 1 104 ? 2.611 -13.515 0.225 1.00 97.25 104 GLU A O 1
ATOM 801 N N . THR A 1 105 ? 2.305 -11.420 0.971 1.00 97.00 105 THR A N 1
ATOM 802 C CA . THR A 1 105 ? 0.836 -11.469 0.987 1.00 97.00 105 THR A CA 1
ATOM 803 C C . THR A 1 105 ? 0.246 -11.419 -0.422 1.00 97.00 105 THR A C 1
ATOM 805 O O . THR A 1 105 ? -0.748 -12.097 -0.680 1.00 97.00 105 THR A O 1
ATOM 808 N N . TYR A 1 106 ? 0.857 -10.638 -1.319 1.00 97.62 106 TYR A N 1
ATOM 809 C CA . TYR A 1 106 ? 0.386 -10.389 -2.685 1.00 97.62 106 TYR A CA 1
ATOM 810 C C . TYR A 1 106 ? 1.472 -10.715 -3.731 1.00 97.62 106 TYR A C 1
ATOM 812 O O . TYR A 1 106 ? 2.068 -9.810 -4.338 1.00 97.62 106 TYR A O 1
ATOM 820 N N . PRO A 1 107 ? 1.788 -12.006 -3.942 1.00 96.81 107 PRO A N 1
ATOM 821 C CA . PRO A 1 107 ? 2.863 -12.422 -4.838 1.00 96.81 107 PRO A CA 1
ATOM 822 C C . PRO A 1 107 ? 2.600 -12.070 -6.312 1.00 96.81 107 PRO A C 1
ATOM 824 O O . PRO A 1 107 ? 3.560 -11.852 -7.059 1.00 96.81 107 PRO A O 1
ATOM 827 N N . GLY A 1 108 ? 1.334 -11.958 -6.737 1.00 96.31 108 GLY A N 1
ATOM 828 C CA . GLY A 1 108 ? 0.974 -11.548 -8.099 1.00 96.31 108 GLY A CA 1
ATOM 829 C C . GLY A 1 108 ? 1.423 -10.117 -8.394 1.00 96.31 108 GLY A C 1
ATOM 830 O O . GLY A 1 108 ? 1.988 -9.837 -9.453 1.00 96.31 108 GLY A O 1
ATOM 831 N N . VAL A 1 109 ?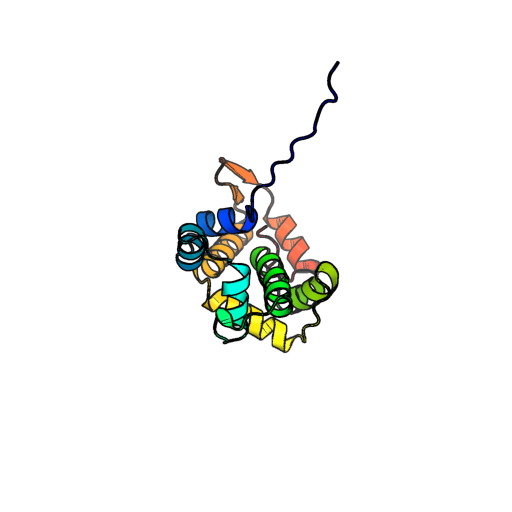 1.301 -9.226 -7.405 1.00 95.00 109 VAL A N 1
ATOM 832 C CA . VAL A 1 109 ? 1.788 -7.841 -7.500 1.00 95.00 109 VAL A CA 1
ATOM 833 C C . VAL A 1 109 ? 3.310 -7.808 -7.650 1.00 95.00 109 VAL A C 1
ATOM 835 O O . VAL A 1 109 ? 3.836 -7.098 -8.511 1.00 95.00 109 VAL A O 1
ATOM 838 N N . ALA A 1 110 ? 4.034 -8.601 -6.853 1.00 92.25 110 ALA A N 1
ATOM 839 C CA . ALA A 1 110 ? 5.495 -8.678 -6.924 1.00 92.25 110 ALA A CA 1
ATOM 840 C C . ALA A 1 110 ? 5.979 -9.177 -8.297 1.00 92.25 110 ALA A C 1
ATOM 842 O O . ALA A 1 110 ? 6.897 -8.598 -8.892 1.00 92.25 110 ALA A O 1
ATOM 843 N N . ALA A 1 111 ? 5.352 -10.241 -8.807 1.00 93.25 111 ALA A N 1
ATOM 844 C CA . ALA A 1 111 ? 5.666 -10.818 -10.107 1.00 93.25 111 ALA A CA 1
ATOM 845 C C . ALA A 1 111 ? 5.405 -9.821 -11.242 1.00 93.25 111 ALA A C 1
ATOM 847 O O . ALA A 1 111 ? 6.282 -9.614 -12.084 1.00 93.25 111 ALA A O 1
ATOM 848 N N . TRP A 1 112 ? 4.248 -9.157 -11.217 1.00 92.50 112 TRP A N 1
ATOM 849 C CA . TRP A 1 112 ? 3.875 -8.159 -12.212 1.00 92.50 112 TRP A CA 1
ATOM 850 C C . TRP A 1 112 ? 4.840 -6.969 -12.232 1.00 92.50 112 TRP A C 1
ATOM 852 O O . TRP A 1 112 ? 5.337 -6.602 -13.297 1.00 92.50 112 TRP A O 1
ATOM 862 N N . GLN A 1 113 ? 5.193 -6.404 -11.070 1.00 89.06 113 GLN A N 1
ATOM 863 C CA . GLN A 1 113 ? 6.146 -5.290 -11.021 1.00 89.06 113 GLN A CA 1
ATOM 864 C C . GLN A 1 113 ? 7.539 -5.692 -11.525 1.00 89.06 113 GLN A C 1
ATOM 866 O O . GLN A 1 113 ? 8.222 -4.890 -12.162 1.00 89.06 113 GLN A O 1
ATOM 871 N N . ARG A 1 114 ? 7.986 -6.925 -11.248 1.00 89.19 114 ARG A N 1
ATOM 872 C CA . ARG A 1 114 ? 9.256 -7.448 -11.775 1.00 89.19 114 ARG A CA 1
ATOM 873 C C . ARG A 1 114 ? 9.227 -7.559 -13.300 1.00 89.19 114 ARG A C 1
ATOM 875 O O . ARG A 1 114 ? 10.208 -7.179 -13.935 1.00 89.19 114 ARG A O 1
ATOM 882 N N . ASP A 1 115 ? 8.126 -8.039 -13.874 1.00 88.25 115 ASP A N 1
ATOM 883 C CA . ASP A 1 115 ? 7.945 -8.089 -15.328 1.00 88.25 115 ASP A CA 1
ATOM 884 C C . ASP A 1 115 ? 7.995 -6.686 -15.947 1.00 88.25 115 ASP A C 1
ATOM 886 O O . ASP A 1 115 ? 8.801 -6.438 -16.845 1.00 88.25 115 ASP A O 1
ATOM 890 N N . GLN A 1 116 ? 7.234 -5.731 -15.399 1.00 83.88 116 GLN A N 1
ATOM 891 C CA . GLN A 1 116 ? 7.220 -4.361 -15.923 1.00 83.88 116 GLN A CA 1
ATOM 892 C C . GLN A 1 116 ? 8.606 -3.705 -15.873 1.00 83.88 116 GLN A C 1
ATOM 894 O O . GLN A 1 116 ? 9.007 -3.045 -16.832 1.00 83.88 116 GLN A O 1
ATOM 899 N N . ARG A 1 117 ? 9.389 -3.946 -14.811 1.00 80.75 117 ARG A N 1
ATOM 900 C CA . ARG A 1 117 ? 10.795 -3.508 -14.744 1.00 80.75 117 ARG A CA 1
ATOM 901 C C . ARG A 1 117 ? 11.643 -4.109 -15.867 1.00 80.75 117 ARG A C 1
ATOM 903 O O . ARG A 1 117 ? 12.431 -3.399 -16.488 1.00 80.75 117 ARG A O 1
ATOM 910 N N . GLY A 1 118 ? 11.472 -5.400 -16.152 1.00 83.25 118 GLY A N 1
ATOM 911 C CA . GLY A 1 118 ? 12.163 -6.074 -17.253 1.00 83.25 118 GLY A CA 1
ATOM 912 C C . GLY A 1 118 ? 11.815 -5.473 -18.617 1.00 83.25 118 GLY A C 1
ATOM 913 O O . GLY A 1 118 ? 12.709 -5.211 -19.421 1.00 83.25 118 GLY A O 1
ATOM 914 N N . ARG A 1 119 ? 10.529 -5.198 -18.859 1.00 81.94 119 ARG A N 1
ATOM 915 C CA . ARG A 1 119 ? 10.032 -4.563 -20.091 1.00 81.94 119 ARG A CA 1
ATOM 916 C C . ARG A 1 119 ? 10.583 -3.148 -20.266 1.00 81.94 119 ARG A C 1
ATOM 918 O O . ARG A 1 119 ? 11.119 -2.828 -21.328 1.00 81.94 119 ARG A O 1
ATOM 925 N N . ALA A 1 120 ? 10.551 -2.339 -19.206 1.00 76.31 120 ALA A N 1
ATOM 926 C CA . ALA A 1 120 ? 11.108 -0.987 -19.205 1.00 76.31 120 ALA A CA 1
ATOM 927 C C . ALA A 1 120 ? 12.620 -0.984 -19.496 1.00 76.31 120 ALA A C 1
ATOM 929 O O . ALA A 1 120 ? 13.087 -0.193 -20.316 1.00 76.31 120 ALA A O 1
ATOM 930 N N . GLY A 1 121 ? 13.381 -1.920 -18.913 1.00 74.62 121 GLY A N 1
ATOM 931 C CA . GLY A 1 121 ? 14.810 -2.096 -19.201 1.00 74.62 121 GLY A CA 1
ATOM 932 C C . GLY A 1 121 ? 15.102 -2.456 -20.665 1.00 74.62 121 GLY A C 1
ATOM 933 O O . GLY A 1 121 ? 16.104 -2.015 -21.229 1.00 74.62 121 GLY A O 1
ATOM 934 N N . ARG A 1 122 ? 14.190 -3.185 -21.322 1.00 81.88 122 ARG A N 1
ATOM 935 C CA . ARG A 1 122 ? 14.236 -3.463 -22.770 1.00 81.88 122 ARG A CA 1
ATOM 936 C C . ARG A 1 122 ? 13.675 -2.320 -23.625 1.00 81.88 122 ARG A C 1
ATOM 938 O O . ARG A 1 122 ? 13.754 -2.378 -24.850 1.00 81.88 122 ARG A O 1
ATOM 945 N N . GLY A 1 123 ? 13.183 -1.240 -23.016 1.00 77.06 123 GLY A N 1
ATOM 946 C CA . GLY A 1 123 ? 12.560 -0.102 -23.700 1.00 77.06 123 GLY A CA 1
ATOM 947 C C . GLY A 1 123 ? 11.255 -0.428 -24.402 1.00 77.06 123 GLY A C 1
ATOM 948 O O . GLY A 1 123 ? 10.870 0.291 -25.320 1.00 77.06 123 GLY A O 1
ATOM 949 N N . GLU A 1 124 ? 10.594 -1.502 -23.992 1.00 78.56 124 GLU A N 1
ATOM 950 C CA . GLU A 1 124 ? 9.238 -1.790 -24.429 1.00 78.56 124 GLU A CA 1
ATOM 951 C C . GLU A 1 124 ? 8.283 -0.773 -23.794 1.00 78.56 124 GLU A C 1
ATOM 953 O O . GLU A 1 124 ? 8.508 -0.319 -22.673 1.00 78.56 124 GLU A O 1
ATOM 958 N N . GLY A 1 125 ? 7.225 -0.393 -24.510 1.00 71.00 125 GLY A N 1
ATOM 959 C CA . GLY A 1 125 ? 6.182 0.469 -23.953 1.00 71.00 125 GLY A CA 1
ATOM 960 C C . GLY A 1 125 ? 5.258 -0.277 -22.985 1.00 71.00 125 GLY A C 1
ATOM 961 O O . GLY A 1 125 ? 5.115 -1.500 -23.070 1.00 71.00 125 GLY A O 1
ATOM 962 N N . LEU A 1 126 ? 4.591 0.458 -22.090 1.00 72.75 126 LEU A N 1
ATOM 963 C CA . LEU A 1 126 ? 3.537 -0.107 -21.238 1.00 72.75 126 LEU A CA 1
ATOM 964 C C . LEU A 1 126 ? 2.234 -0.175 -22.039 1.00 72.75 126 LEU A C 1
ATOM 966 O O . LEU A 1 126 ? 1.842 0.827 -22.632 1.00 72.75 126 LEU A O 1
ATOM 970 N N . LEU A 1 127 ? 1.551 -1.320 -22.033 1.00 71.44 127 LEU A N 1
ATOM 971 C CA . LEU A 1 127 ? 0.214 -1.466 -22.613 1.00 71.44 127 LEU A CA 1
ATOM 972 C C . LEU A 1 127 ? -0.811 -1.484 -21.479 1.00 71.44 127 LEU A C 1
ATOM 974 O O . LEU A 1 127 ? -0.750 -2.339 -20.599 1.00 71.44 127 LEU A O 1
ATOM 978 N N . THR A 1 128 ? -1.748 -0.545 -21.503 1.00 76.12 128 THR A N 1
ATOM 979 C CA . THR A 1 128 ? -2.883 -0.535 -20.569 1.00 76.12 128 THR A CA 1
ATOM 980 C C . THR A 1 128 ? -3.950 -1.553 -20.996 1.00 76.12 128 THR A C 1
ATOM 982 O O . THR A 1 128 ? -4.052 -1.842 -22.190 1.00 76.12 128 THR A O 1
ATOM 985 N N . PRO A 1 129 ? -4.820 -2.031 -20.084 1.00 71.62 129 PRO A N 1
ATOM 986 C CA . PRO A 1 129 ? -5.931 -2.919 -20.450 1.00 71.62 129 PRO A CA 1
ATOM 987 C C . PRO A 1 129 ? -6.848 -2.354 -21.547 1.00 71.62 129 PRO A C 1
ATOM 989 O O . PR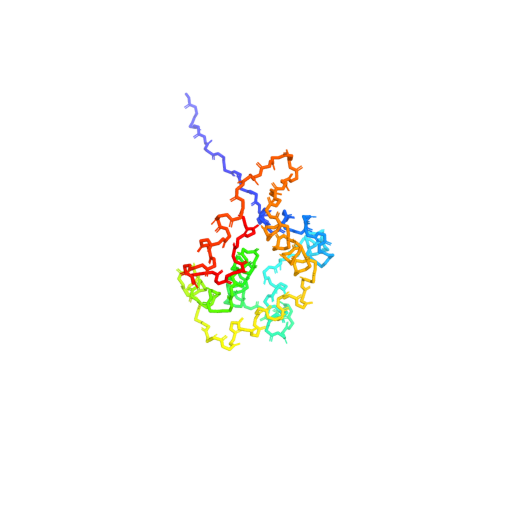O A 1 129 ? -7.389 -3.100 -22.352 1.00 71.62 129 PRO A O 1
ATOM 992 N N . GLY A 1 130 ? -6.984 -1.025 -21.621 1.00 75.19 130 GLY A N 1
ATOM 993 C CA . GLY A 1 130 ? -7.742 -0.331 -22.668 1.00 75.19 130 GLY A CA 1
ATOM 994 C C . GLY A 1 130 ? -6.987 -0.123 -23.988 1.00 75.19 130 GLY A C 1
ATOM 995 O O . GLY A 1 130 ? -7.436 0.662 -24.815 1.00 75.19 130 GLY A O 1
ATOM 996 N N . GLY A 1 131 ? -5.819 -0.744 -24.177 1.00 76.31 131 GLY A N 1
ATOM 997 C CA . GLY A 1 131 ? -5.063 -0.707 -25.433 1.00 76.31 131 GLY A CA 1
ATOM 998 C C . GLY A 1 131 ? -4.156 0.512 -25.633 1.00 76.31 131 GLY A C 1
ATOM 999 O O . GLY A 1 131 ? -3.453 0.582 -26.637 1.00 76.31 131 GLY A O 1
ATOM 1000 N N . ARG A 1 132 ? -4.113 1.470 -24.694 1.00 76.56 132 ARG A N 1
ATOM 1001 C CA . ARG A 1 132 ? -3.173 2.606 -24.782 1.00 76.56 132 ARG A CA 1
ATOM 1002 C C . ARG A 1 132 ? -1.744 2.138 -24.543 1.00 76.56 132 ARG A C 1
ATOM 1004 O O . ARG A 1 132 ? -1.504 1.446 -23.551 1.00 76.56 132 ARG A O 1
ATOM 1011 N N . THR A 1 133 ? -0.820 2.582 -25.390 1.00 72.88 133 THR A N 1
ATOM 1012 C CA . THR A 1 133 ? 0.621 2.381 -25.229 1.00 72.88 133 THR A CA 1
ATOM 1013 C C . THR A 1 133 ? 1.319 3.643 -24.737 1.00 72.88 133 THR A C 1
ATOM 1015 O O . THR A 1 133 ? 1.168 4.720 -25.309 1.00 72.88 133 THR A O 1
ATOM 1018 N N . ALA A 1 134 ? 2.128 3.502 -23.689 1.00 70.31 134 ALA A N 1
ATOM 1019 C CA . ALA A 1 134 ? 3.070 4.525 -23.250 1.00 70.31 134 ALA A CA 1
ATOM 1020 C C . ALA A 1 134 ? 4.461 4.205 -23.818 1.00 70.31 134 ALA A C 1
ATOM 1022 O O . ALA A 1 134 ? 5.074 3.205 -23.442 1.00 70.31 134 ALA A O 1
ATOM 1023 N N . HIS A 1 135 ? 4.947 5.036 -24.742 1.00 64.75 135 HIS A N 1
ATOM 1024 C CA . HIS A 1 135 ? 6.295 4.942 -25.316 1.00 64.75 135 HIS A CA 1
ATOM 1025 C C . HIS A 1 135 ? 7.294 5.793 -24.497 1.00 64.75 135 HIS A C 1
ATOM 1027 O O . HIS A 1 135 ? 6.882 6.632 -23.705 1.00 64.75 135 HIS A O 1
ATOM 1033 N N . HIS A 1 136 ? 8.606 5.589 -24.685 1.00 60.59 136 HIS A N 1
ATOM 1034 C CA . HIS A 1 136 ? 9.706 6.299 -23.987 1.00 60.59 136 HIS A CA 1
ATOM 1035 C C . HIS A 1 136 ? 9.956 5.936 -22.509 1.00 60.59 136 HIS A C 1
ATOM 1037 O O . HIS A 1 136 ? 10.460 6.749 -21.732 1.00 60.59 136 HIS A O 1
ATOM 1043 N N . LEU A 1 137 ? 9.715 4.680 -22.117 1.00 61.72 137 LEU A N 1
ATOM 1044 C CA . LEU A 1 137 ? 10.010 4.235 -20.749 1.00 61.72 137 LEU A CA 1
ATOM 1045 C C . LEU A 1 137 ? 11.508 4.185 -20.418 1.00 61.72 137 LEU A C 1
ATOM 1047 O O . LEU A 1 137 ? 11.855 4.350 -19.257 1.00 61.72 137 LEU A O 1
ATOM 1051 N N . ARG A 1 138 ? 12.412 4.019 -21.395 1.00 57.84 138 ARG A N 1
ATOM 1052 C CA . ARG A 1 138 ? 13.866 3.939 -21.129 1.00 57.84 138 ARG A CA 1
ATOM 1053 C C . ARG A 1 138 ? 14.428 5.204 -20.475 1.00 57.84 138 ARG A C 1
ATOM 1055 O O . ARG A 1 138 ? 15.148 5.108 -19.488 1.00 57.84 138 ARG A O 1
ATOM 1062 N N . GLU A 1 139 ? 14.099 6.380 -21.005 1.00 59.69 139 GLU A N 1
ATOM 1063 C CA . GLU A 1 139 ? 14.595 7.662 -20.481 1.00 59.69 139 GLU A CA 1
ATOM 1064 C C . GLU A 1 139 ? 13.898 8.058 -19.179 1.00 59.69 139 GLU A C 1
ATOM 1066 O O . GLU A 1 139 ? 14.538 8.560 -18.259 1.00 59.69 139 GLU A O 1
ATOM 1071 N N . ALA A 1 140 ? 12.587 7.814 -19.076 1.00 61.66 140 ALA A N 1
ATOM 1072 C CA . ALA A 1 140 ? 11.843 8.010 -17.832 1.00 61.66 140 ALA A CA 1
ATOM 1073 C C . ALA A 1 140 ? 12.382 7.107 -16.708 1.00 61.66 140 ALA A C 1
ATOM 1075 O O . ALA A 1 140 ? 12.588 7.572 -15.590 1.00 61.66 140 ALA A O 1
ATOM 1076 N N . TRP A 1 141 ? 12.698 5.850 -17.027 1.00 58.38 141 TRP A N 1
ATOM 1077 C CA . TRP A 1 141 ? 13.314 4.895 -16.111 1.00 58.38 141 TRP A CA 1
ATOM 1078 C C . TRP A 1 141 ? 14.727 5.305 -15.696 1.00 58.38 141 TRP A C 1
ATOM 1080 O O . TRP A 1 141 ? 15.043 5.306 -14.508 1.00 58.38 141 TRP A O 1
ATOM 1090 N N . ALA A 1 142 ? 15.569 5.697 -16.657 1.00 59.16 142 ALA A N 1
ATOM 1091 C CA . ALA A 1 142 ? 16.925 6.163 -16.381 1.00 59.16 142 ALA A CA 1
ATOM 1092 C C . ALA A 1 142 ? 16.931 7.395 -15.458 1.00 59.16 142 ALA A C 1
ATOM 1094 O O . ALA A 1 142 ? 17.721 7.442 -14.517 1.00 59.16 142 ALA A O 1
ATOM 1095 N N . ARG A 1 143 ? 16.006 8.344 -15.667 1.00 61.25 143 ARG A N 1
ATOM 1096 C CA . ARG A 1 143 ? 15.813 9.509 -14.784 1.00 61.25 143 ARG A CA 1
ATOM 1097 C C . ARG A 1 143 ? 15.338 9.106 -13.386 1.00 61.25 143 ARG A C 1
ATOM 1099 O O . ARG A 1 143 ? 15.970 9.474 -12.405 1.00 61.25 143 ARG A O 1
ATOM 1106 N N . ALA A 1 144 ? 14.316 8.254 -13.287 1.00 58.44 144 ALA A N 1
ATOM 1107 C CA . ALA A 1 144 ? 13.822 7.755 -11.999 1.00 58.44 144 ALA A CA 1
ATOM 1108 C C . ALA A 1 144 ? 14.887 6.969 -11.200 1.00 58.44 144 ALA A C 1
ATOM 1110 O O . ALA A 1 144 ? 14.881 6.978 -9.968 1.00 58.44 144 ALA A O 1
ATOM 1111 N N . CYS A 1 145 ? 15.814 6.296 -11.887 1.00 53.91 145 CYS A N 1
ATOM 1112 C CA . CYS A 1 145 ? 16.994 5.685 -11.277 1.00 53.91 145 CYS A CA 1
ATOM 1113 C C . CYS A 1 145 ? 18.005 6.720 -10.757 1.00 53.91 145 CYS A C 1
ATOM 1115 O O . CYS A 1 145 ? 18.569 6.513 -9.685 1.00 53.91 145 CYS A O 1
ATOM 1117 N N . ALA A 1 146 ? 18.238 7.804 -11.502 1.00 50.84 146 ALA A N 1
ATOM 1118 C CA . ALA A 1 146 ? 19.225 8.833 -11.176 1.00 50.84 146 ALA A CA 1
ATOM 1119 C C . ALA A 1 146 ? 18.786 9.757 -10.026 1.00 50.84 146 ALA A C 1
ATOM 1121 O O . ALA A 1 146 ? 19.615 10.133 -9.202 1.00 50.84 146 ALA A O 1
ATOM 1122 N N . ASP A 1 147 ? 17.492 10.072 -9.930 1.00 50.12 147 ASP A N 1
ATOM 1123 C CA . ASP A 1 147 ? 16.981 11.057 -8.968 1.00 50.12 147 ASP A CA 1
ATOM 1124 C C . ASP A 1 147 ? 16.871 10.519 -7.529 1.00 50.12 147 ASP A C 1
ATOM 1126 O O . ASP A 1 147 ? 16.608 11.278 -6.603 1.00 50.12 147 ASP A O 1
ATOM 1130 N N . GLY A 1 148 ? 17.057 9.215 -7.293 1.00 40.12 148 GLY A N 1
ATOM 1131 C CA . GLY A 1 148 ? 17.098 8.620 -5.946 1.00 40.12 148 GLY A CA 1
ATOM 1132 C C . GLY A 1 148 ? 15.774 8.627 -5.153 1.00 40.12 148 GLY A C 1
ATOM 1133 O O . GLY A 1 148 ? 15.622 7.829 -4.231 1.00 40.12 148 GLY A O 1
ATOM 1134 N N . VAL A 1 149 ? 14.779 9.435 -5.540 1.00 40.94 149 VAL A N 1
ATOM 1135 C CA . VAL A 1 149 ? 13.474 9.601 -4.855 1.00 40.94 149 VAL A CA 1
ATOM 1136 C C . VAL A 1 149 ? 12.555 8.368 -4.991 1.00 40.94 149 VAL A C 1
ATOM 1138 O O . VAL A 1 149 ? 11.571 8.216 -4.274 1.00 40.94 149 VAL A O 1
ATOM 1141 N N . GLY A 1 150 ? 12.909 7.412 -5.850 1.00 46.03 150 GLY A N 1
ATOM 1142 C CA . GLY A 1 150 ? 12.166 6.166 -6.060 1.00 46.03 150 GLY A C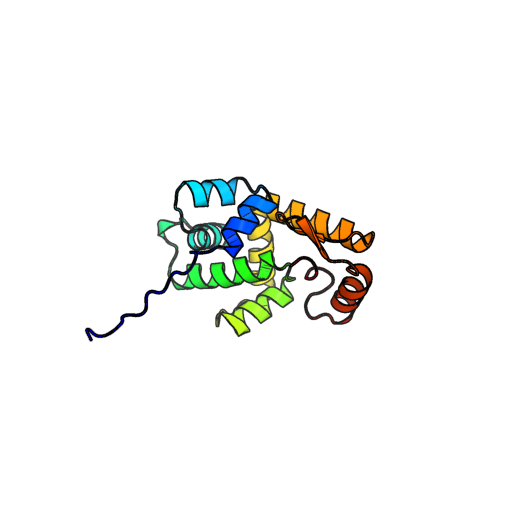A 1
ATOM 1143 C C . GLY A 1 150 ? 13.078 5.063 -6.579 1.00 46.03 150 GLY A C 1
ATOM 1144 O O . GLY A 1 150 ? 12.750 4.419 -7.573 1.00 46.03 150 GLY A O 1
ATOM 1145 N N . GLY A 1 151 ? 14.260 4.926 -5.961 1.00 41.00 151 GLY A N 1
ATOM 1146 C CA . GLY A 1 151 ? 15.424 4.210 -6.498 1.00 41.00 151 GLY A CA 1
ATOM 1147 C C . GLY A 1 151 ? 15.083 3.025 -7.394 1.00 41.00 151 GLY A C 1
ATOM 1148 O O . GLY A 1 151 ? 14.565 2.046 -6.884 1.00 41.00 151 GLY A O 1
ATOM 1149 N N . CYS A 1 152 ? 15.335 3.134 -8.704 1.00 43.19 152 CYS A N 1
ATOM 1150 C CA . CYS A 1 152 ? 15.122 2.119 -9.753 1.00 43.19 152 CYS A CA 1
ATOM 1151 C C . CYS A 1 152 ? 13.916 1.163 -9.580 1.00 43.19 152 CYS A C 1
ATOM 1153 O O . CYS A 1 152 ? 13.952 0.032 -10.058 1.00 43.19 152 CYS A O 1
ATOM 1155 N N . GLN A 1 153 ? 12.861 1.549 -8.861 1.00 44.56 153 GLN A N 1
ATOM 1156 C CA . GLN A 1 153 ? 11.721 0.689 -8.531 1.00 44.56 153 GLN A CA 1
ATOM 1157 C C . GLN A 1 153 ? 10.383 1.413 -8.779 1.00 44.56 153 GLN A C 1
ATOM 1159 O O . GLN A 1 153 ? 9.376 0.743 -8.986 1.00 44.56 153 GLN A O 1
ATOM 1164 N N . GLY A 1 154 ? 10.355 2.748 -8.871 1.00 40.59 154 GLY A N 1
ATOM 1165 C CA . GLY A 1 154 ? 9.101 3.514 -8.973 1.00 40.59 154 GLY A CA 1
ATOM 1166 C C . GLY A 1 154 ? 8.481 3.684 -10.371 1.00 40.59 154 GLY A C 1
ATOM 1167 O O . GLY A 1 154 ? 7.378 4.198 -10.482 1.00 40.59 154 GLY A O 1
ATOM 1168 N N . GLY A 1 155 ? 9.142 3.281 -11.458 1.00 38.22 155 GLY A N 1
ATOM 1169 C CA . GLY A 1 155 ? 8.713 3.623 -12.830 1.00 38.22 155 GLY A CA 1
ATOM 1170 C C . GLY A 1 155 ? 7.630 2.742 -13.469 1.00 38.22 155 GLY A C 1
ATOM 1171 O O . GLY A 1 155 ? 7.683 2.531 -14.676 1.00 38.22 155 GLY A O 1
ATOM 1172 N N . VAL A 1 156 ? 6.706 2.172 -12.691 1.00 42.59 156 VAL A N 1
ATOM 1173 C CA . VAL A 1 156 ? 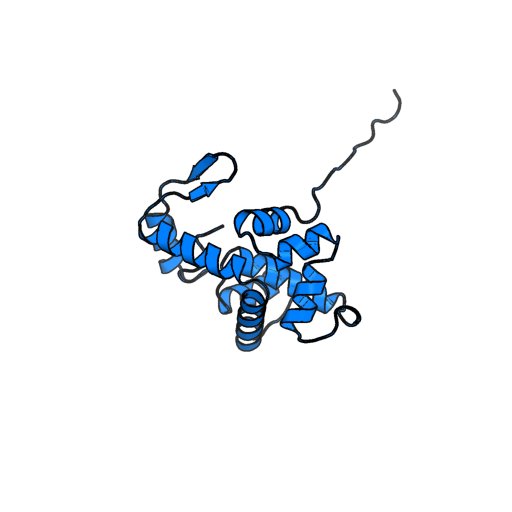5.704 1.205 -13.197 1.00 42.59 156 VAL A CA 1
ATOM 1174 C C . VAL A 1 156 ? 4.249 1.692 -13.039 1.00 42.59 156 VAL A C 1
ATOM 1176 O O . VAL A 1 156 ? 3.328 1.044 -13.531 1.00 42.59 156 VAL A O 1
ATOM 1179 N N . ALA A 1 157 ? 4.036 2.834 -12.382 1.00 37.06 157 ALA A N 1
ATOM 1180 C CA . ALA A 1 157 ? 2.717 3.430 -12.170 1.00 37.06 157 ALA A CA 1
ATOM 1181 C C . ALA A 1 157 ? 2.235 4.245 -13.379 1.00 37.06 157 ALA A C 1
ATOM 1183 O O . ALA A 1 157 ? 2.993 5.149 -13.799 1.00 37.06 157 ALA A O 1
#

Foldseek 3Di:
DPDDDDDDDDDPPVVLVLLCVLLVFPLSVVCVVVVHDVLLVLLCQLVVHDSVPQDPLSSLLSVLLVVCPLLFADLVLSQVSSCVPRVDHDDSVSSVSSNVSNCVSGVSSVVSLVVQLVCLCVQHWDADPVGDTDGDSVVVLVVCCVVPSRNSTRSRD

Secondary structure (DSSP, 8-state):
-PPP-------TTHHHHHHHHHH--HHHHHHHHTT--HHHHHHHHHHT--GGG--HHHHHHHHHHHHHHHTT--HHHHHHHHHHHH-----HHHHHHHHHHHHHH-HHHHHHHHHHHHHHHTTPPEEPTTS-EE--HHHHHHHHHHSSTTTTT-TT-

Sequence (157 aa):
PSPERLVKGDFSQIELRVLAEVTGDERMRSAFAAGEDLHRLTAAAILGLPSAEVSKEHRQLAKAVNFGLVFGQSAAGLQHYAQASYGVDLSLDEAQVARRRFFETYPGVAAWQRDQRGRAGRGEGLLTPGGRTAHHLREAWARACADGVGGCQGGVA

pLDDT: mean 84.82, std 16.55, range [37.06, 98.12]